Protein AF-A0A517QWK9-F1 (afdb_monomer_lite)

Secondary structure (DSSP, 8-state):
--HHHHHHHHHHHHSS-HHHHHHTT-S-----TT-----HHHHHHHH---SS---------

Organism: NCBI:txid2527980

Sequence (61 aa):
MTTNDLNRAVARATGETVRTIKHRGFGPEEEDESGSYIDWDAVDLRRNTSLFSQPSVNRNP

Foldseek 3Di:
DDPVVVQVVCCVVPVDGPVVCVVVVPDPPPPPPPPDDDPVVVVVVVVPDPPDDDPPPPPDD

Structure (mmCIF, N/CA/C/O backbone):
data_AF-A0A517QWK9-F1
#
_entry.id   AF-A0A517QWK9-F1
#
loop_
_atom_site.group_PDB
_atom_site.id
_atom_site.type_symbol
_atom_site.label_atom_id
_atom_site.label_alt_id
_atom_site.label_comp_id
_atom_site.label_asym_id
_atom_site.label_entity_id
_atom_site.label_seq_id
_atom_site.pdbx_PDB_ins_code
_atom_site.Cartn_x
_atom_site.Cartn_y
_atom_site.Cartn_z
_atom_site.occupancy
_atom_site.B_iso_or_equiv
_atom_site.auth_seq_id
_atom_site.auth_comp_id
_atom_site.auth_asym_id
_atom_site.auth_atom_id
_atom_site.pdbx_PDB_model_num
ATOM 1 N N . MET A 1 1 ? 1.651 10.906 12.809 1.00 66.94 1 MET A N 1
ATOM 2 C CA . MET A 1 1 ? 0.894 9.646 12.970 1.00 66.94 1 MET A CA 1
ATOM 3 C C . MET A 1 1 ? 1.882 8.505 12.834 1.00 66.94 1 MET A C 1
ATOM 5 O O . MET A 1 1 ? 2.619 8.501 11.857 1.00 66.94 1 MET A O 1
ATOM 9 N N . THR A 1 2 ? 1.970 7.608 13.812 1.00 94.06 2 THR A N 1
ATOM 10 C CA . THR A 1 2 ? 2.872 6.445 13.736 1.00 94.06 2 THR A CA 1
ATOM 11 C C . THR A 1 2 ? 2.165 5.240 13.109 1.00 94.06 2 THR A C 1
ATOM 13 O O . THR A 1 2 ? 0.936 5.201 13.049 1.00 94.06 2 THR A O 1
ATOM 16 N N . THR A 1 3 ? 2.915 4.215 12.696 1.00 89.25 3 THR A N 1
ATOM 17 C CA . THR A 1 3 ? 2.345 2.930 12.242 1.00 89.25 3 THR A CA 1
ATOM 18 C C . THR A 1 3 ? 1.446 2.295 13.306 1.00 89.25 3 THR A C 1
ATOM 20 O O . THR A 1 3 ? 0.438 1.668 12.993 1.00 89.25 3 THR A O 1
ATOM 23 N N . ASN A 1 4 ? 1.772 2.493 14.585 1.00 94.12 4 ASN A N 1
ATOM 24 C CA . ASN A 1 4 ? 0.954 2.010 15.693 1.00 94.12 4 ASN A CA 1
ATOM 25 C C . ASN A 1 4 ? -0.375 2.780 15.787 1.00 94.12 4 ASN A C 1
ATOM 27 O O . ASN A 1 4 ? -1.437 2.175 15.932 1.00 94.12 4 ASN A O 1
ATOM 31 N N . ASP A 1 5 ? -0.344 4.104 15.611 1.00 95.31 5 ASP A N 1
ATOM 32 C CA . ASP A 1 5 ? -1.568 4.911 15.557 1.00 95.31 5 ASP A CA 1
ATOM 33 C C . ASP A 1 5 ? -2.464 4.518 14.380 1.00 95.31 5 ASP A C 1
ATOM 35 O O . ASP A 1 5 ? -3.678 4.417 14.560 1.00 95.31 5 ASP A O 1
ATOM 39 N N . LEU A 1 6 ? -1.876 4.227 13.213 1.00 91.44 6 LEU A N 1
ATOM 40 C CA . LEU A 1 6 ? -2.599 3.703 12.052 1.00 91.44 6 LEU A CA 1
ATOM 41 C C . LEU A 1 6 ? -3.277 2.369 12.379 1.00 91.44 6 LEU A C 1
ATOM 43 O O . LEU A 1 6 ? -4.488 2.238 12.215 1.00 91.44 6 LEU A O 1
ATOM 47 N N . ASN A 1 7 ? -2.517 1.398 12.893 1.00 94.19 7 ASN A N 1
ATOM 48 C CA . ASN A 1 7 ? -3.042 0.080 13.248 1.00 94.19 7 ASN A CA 1
ATOM 49 C C . ASN A 1 7 ? -4.191 0.187 14.261 1.00 94.19 7 ASN A C 1
ATOM 51 O O . ASN A 1 7 ? -5.210 -0.491 14.119 1.00 94.19 7 ASN A O 1
ATOM 55 N N . ARG A 1 8 ? -4.056 1.073 15.256 1.00 95.44 8 ARG A N 1
ATOM 56 C CA . ARG A 1 8 ? -5.094 1.326 16.263 1.00 95.44 8 ARG A CA 1
ATOM 57 C C . ARG A 1 8 ? -6.337 1.978 15.657 1.00 95.44 8 ARG A C 1
ATOM 59 O O . ARG A 1 8 ? -7.447 1.612 16.035 1.00 95.44 8 ARG A O 1
ATOM 66 N N . ALA A 1 9 ? -6.174 2.934 14.746 1.00 96.12 9 ALA A N 1
ATOM 67 C CA . ALA A 1 9 ? -7.288 3.594 14.069 1.00 96.12 9 ALA A CA 1
ATOM 68 C C . ALA A 1 9 ? -8.066 2.618 13.174 1.00 96.12 9 ALA A C 1
ATOM 70 O O . ALA A 1 9 ? -9.292 2.563 13.258 1.00 96.12 9 ALA A O 1
ATOM 71 N N . VAL A 1 10 ? -7.360 1.796 12.395 1.00 93.12 10 VAL A N 1
ATOM 72 C CA . VAL A 1 10 ? -7.960 0.768 11.533 1.00 93.12 10 VAL A CA 1
ATOM 73 C C . VAL A 1 10 ? -8.746 -0.249 12.359 1.00 93.12 10 VAL A C 1
ATOM 75 O O . VAL A 1 10 ? -9.915 -0.496 12.063 1.00 93.12 10 VAL A O 1
ATOM 78 N N . ALA A 1 11 ? -8.159 -0.754 13.448 1.00 95.81 11 ALA A N 1
ATOM 79 C CA . ALA A 1 11 ? -8.841 -1.681 14.350 1.00 95.81 11 ALA A CA 1
ATOM 80 C C . ALA A 1 11 ? -10.092 -1.068 14.989 1.00 95.81 11 ALA A C 1
ATOM 82 O O . ALA A 1 11 ? -11.115 -1.736 15.099 1.00 95.81 11 ALA A O 1
ATOM 83 N N . ARG A 1 12 ? -10.046 0.214 15.370 1.00 96.75 12 ARG A N 1
ATOM 84 C CA . ARG A 1 12 ? -11.212 0.915 15.931 1.00 96.75 12 ARG A CA 1
ATOM 85 C C . ARG A 1 12 ? -12.330 1.137 14.915 1.00 96.75 12 ARG A C 1
ATOM 87 O O . ARG A 1 12 ? -13.489 1.069 15.297 1.00 96.75 12 ARG A O 1
ATOM 94 N N . ALA A 1 13 ? -11.992 1.431 13.662 1.00 96.56 13 ALA A N 1
ATOM 95 C CA . ALA A 1 13 ? -12.979 1.735 12.628 1.00 96.56 13 ALA A CA 1
ATOM 96 C C . ALA A 1 13 ? -13.629 0.477 12.032 1.00 96.56 13 ALA A C 1
ATOM 98 O O . ALA A 1 13 ? -14.801 0.508 11.673 1.00 96.56 13 ALA A O 1
ATOM 99 N N . THR A 1 14 ? -12.870 -0.615 11.915 1.00 93.12 14 THR A N 1
ATOM 100 C CA . THR A 1 14 ? -13.291 -1.821 11.177 1.00 93.12 14 THR A CA 1
ATOM 101 C C . THR A 1 14 ? -13.531 -3.036 12.070 1.00 93.12 14 THR A C 1
ATOM 103 O O . THR A 1 14 ? -14.188 -3.981 11.651 1.00 93.12 14 THR A O 1
ATOM 106 N N . GLY A 1 15 ? -12.997 -3.035 13.297 1.00 96.31 15 GLY A N 1
ATOM 107 C CA . GLY A 1 15 ? -12.925 -4.228 14.143 1.00 96.31 15 GLY A CA 1
ATOM 108 C C . GLY A 1 15 ? -11.802 -5.194 13.749 1.00 96.31 15 GLY A C 1
ATOM 109 O O . GLY A 1 15 ? -11.666 -6.250 14.363 1.00 96.31 15 GLY A O 1
ATOM 110 N N . GLU A 1 16 ? -10.979 -4.851 12.753 1.00 95.38 16 GLU A N 1
ATOM 111 C CA . GLU A 1 16 ? -9.996 -5.758 12.160 1.00 95.38 16 GLU A CA 1
ATOM 112 C C . GLU A 1 16 ? -8.580 -5.190 12.181 1.00 95.38 16 GLU A C 1
ATOM 114 O O . GLU A 1 16 ? -8.351 -3.981 12.164 1.00 95.38 16 GLU A O 1
ATOM 119 N N . THR A 1 17 ? -7.585 -6.077 12.1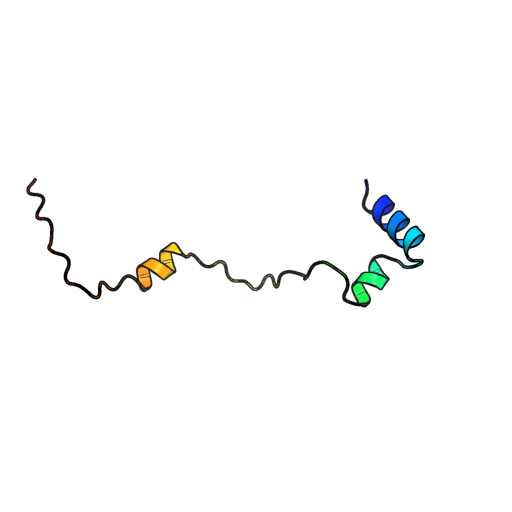94 1.00 94.81 17 THR A N 1
ATOM 120 C CA . THR A 1 17 ? -6.186 -5.651 12.096 1.00 94.81 17 THR A CA 1
ATOM 121 C C . THR A 1 17 ? -5.810 -5.339 10.648 1.00 94.81 17 THR A C 1
ATOM 123 O O . THR A 1 17 ? -6.318 -5.966 9.717 1.00 94.81 17 THR A O 1
ATOM 126 N N . VAL A 1 18 ? -4.829 -4.451 10.449 1.00 92.56 18 VAL A N 1
ATOM 127 C CA . VAL A 1 18 ? -4.241 -4.185 9.119 1.00 92.56 18 VAL A CA 1
ATOM 128 C C . VAL A 1 18 ? -3.750 -5.478 8.455 1.00 92.56 18 VAL A C 1
ATOM 130 O O . VAL A 1 18 ? -3.901 -5.654 7.249 1.00 92.56 18 VAL A O 1
ATOM 133 N N . ARG A 1 19 ? -3.236 -6.436 9.241 1.00 91.44 19 ARG A N 1
ATOM 134 C CA . ARG A 1 19 ? -2.823 -7.756 8.742 1.00 91.44 19 ARG A CA 1
ATOM 135 C C . ARG A 1 19 ? -3.999 -8.546 8.162 1.00 91.44 19 ARG A C 1
ATOM 137 O O . ARG A 1 19 ? -3.849 -9.130 7.092 1.00 91.44 19 ARG A O 1
ATOM 144 N N . THR A 1 20 ? -5.141 -8.562 8.849 1.00 94.69 20 THR A N 1
ATOM 145 C CA . THR A 1 20 ? -6.369 -9.240 8.398 1.00 94.69 20 THR A CA 1
ATOM 146 C C . THR A 1 20 ? -6.884 -8.634 7.096 1.00 94.69 20 THR A C 1
ATO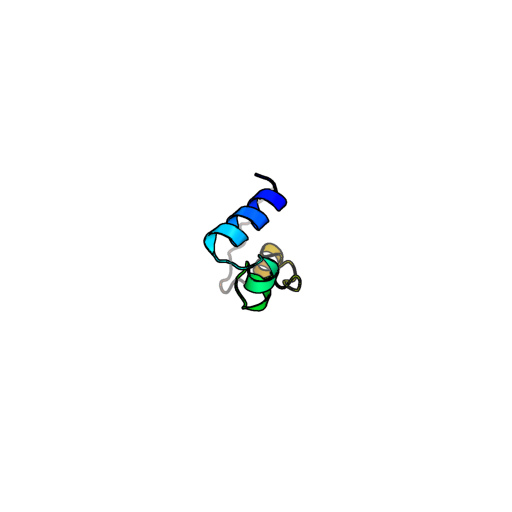M 148 O O . THR A 1 20 ? -7.199 -9.366 6.163 1.00 94.69 20 THR A O 1
ATOM 151 N N . ILE A 1 21 ? -6.903 -7.303 7.011 1.00 92.50 21 ILE A N 1
ATOM 152 C CA . ILE A 1 21 ? -7.316 -6.557 5.815 1.00 92.50 21 ILE A CA 1
ATOM 153 C C . ILE A 1 21 ? -6.390 -6.879 4.632 1.00 92.50 21 ILE A C 1
ATOM 155 O O . ILE A 1 21 ? -6.878 -7.220 3.555 1.00 92.50 21 ILE A O 1
ATOM 159 N N . LYS A 1 22 ? -5.068 -6.914 4.858 1.00 90.94 22 LYS A N 1
ATOM 160 C CA . LYS A 1 22 ? -4.091 -7.328 3.838 1.00 90.94 22 LYS A CA 1
ATOM 161 C C . LYS A 1 22 ? -4.327 -8.761 3.345 1.00 90.94 22 LYS A C 1
ATOM 163 O O . LYS A 1 22 ? -4.285 -9.004 2.147 1.00 90.94 22 LYS A O 1
ATOM 168 N N . HIS A 1 23 ? -4.647 -9.705 4.239 1.00 91.19 23 HIS A N 1
ATOM 169 C CA . HIS A 1 23 ? -4.953 -11.096 3.851 1.00 91.19 23 HIS A CA 1
ATOM 170 C C . HIS A 1 23 ? -6.236 -11.231 3.018 1.00 91.19 23 HIS A C 1
ATOM 172 O O . HIS A 1 23 ? -6.428 -12.247 2.359 1.00 91.19 23 HIS A O 1
ATOM 178 N N . ARG A 1 24 ? -7.112 -10.222 3.034 1.00 91.31 24 ARG A N 1
ATOM 179 C CA . ARG A 1 24 ? -8.312 -10.166 2.189 1.00 91.31 24 ARG A CA 1
ATOM 180 C C . ARG A 1 24 ? -8.064 -9.534 0.821 1.00 91.31 24 ARG A C 1
ATOM 182 O O . ARG A 1 24 ? -9.012 -9.383 0.061 1.00 91.31 24 ARG A O 1
ATOM 189 N N . GLY A 1 25 ? -6.822 -9.159 0.518 1.00 89.38 25 GLY A N 1
ATOM 190 C CA . GLY A 1 25 ? -6.458 -8.521 -0.745 1.00 89.38 25 GLY A CA 1
ATOM 191 C C . GLY A 1 25 ? -6.651 -7.006 -0.757 1.00 89.38 25 GLY A C 1
ATOM 192 O O . GLY A 1 25 ? -6.581 -6.399 -1.817 1.00 89.38 25 GLY A O 1
ATOM 193 N N . PHE A 1 26 ? -6.880 -6.375 0.399 1.00 87.56 26 PHE A N 1
ATOM 194 C CA . PHE A 1 26 ? -6.917 -4.918 0.500 1.00 87.56 26 PHE A CA 1
ATOM 195 C C . PHE A 1 26 ? -5.549 -4.387 0.926 1.00 87.56 26 PHE A C 1
ATOM 197 O O . PHE A 1 26 ? -5.082 -4.626 2.041 1.00 87.56 26 PHE A O 1
ATOM 204 N N . GLY A 1 27 ? -4.918 -3.632 0.042 1.00 83.31 27 GLY A N 1
ATOM 205 C CA . GLY A 1 27 ? -3.622 -3.009 0.257 1.00 83.31 27 GLY A CA 1
ATOM 206 C C . GLY A 1 27 ? -3.114 -2.411 -1.050 1.00 83.31 27 GLY A C 1
ATOM 207 O O . GLY A 1 27 ? -3.746 -2.618 -2.085 1.00 83.31 27 GLY A O 1
ATOM 208 N N . PRO A 1 28 ? -2.009 -1.653 -1.017 1.00 78.06 28 PRO A N 1
ATOM 209 C CA . PRO A 1 28 ? -1.301 -1.343 -2.251 1.00 78.06 28 PRO A CA 1
ATOM 210 C C . PRO A 1 28 ? -0.939 -2.660 -2.947 1.00 78.06 28 PRO A C 1
ATOM 212 O O . PRO A 1 28 ? -0.560 -3.619 -2.266 1.00 78.06 28 PRO A O 1
ATOM 215 N N . GLU A 1 29 ? -1.076 -2.707 -4.274 1.00 76.56 29 GLU A N 1
ATOM 216 C CA . GLU A 1 29 ? -0.425 -3.762 -5.046 1.00 76.56 29 GLU A CA 1
ATOM 217 C C . GLU A 1 29 ? 1.061 -3.709 -4.690 1.00 76.56 29 GLU A C 1
ATOM 219 O O . GLU A 1 29 ? 1.675 -2.638 -4.699 1.00 76.56 29 GLU A O 1
ATOM 224 N N . GLU A 1 30 ? 1.611 -4.845 -4.261 1.00 73.00 30 GLU A N 1
ATOM 225 C CA . GLU A 1 30 ? 3.059 -4.967 -4.187 1.00 73.00 30 GLU A CA 1
ATOM 226 C C . GLU A 1 30 ? 3.512 -4.863 -5.640 1.00 73.00 30 GLU A C 1
ATOM 228 O O . GLU A 1 30 ? 3.158 -5.720 -6.447 1.00 73.00 30 GLU A O 1
ATOM 233 N N . GLU A 1 31 ? 4.159 -3.748 -5.999 1.00 64.56 31 GLU A N 1
ATOM 234 C CA . GLU A 1 31 ? 4.764 -3.616 -7.319 1.00 64.56 31 GLU A CA 1
ATOM 235 C C . GLU A 1 31 ? 5.627 -4.856 -7.524 1.00 64.56 31 GLU A C 1
ATOM 237 O O . GLU A 1 31 ? 6.516 -5.140 -6.718 1.00 64.56 31 GLU A O 1
ATOM 242 N N . ASP A 1 32 ? 5.333 -5.615 -8.577 1.00 64.56 32 ASP A N 1
ATOM 243 C CA . ASP A 1 32 ? 6.210 -6.679 -9.021 1.00 64.56 32 ASP A CA 1
ATOM 244 C C . ASP A 1 32 ? 7.580 -6.036 -9.293 1.00 64.56 32 ASP A C 1
ATOM 246 O O . ASP A 1 32 ? 7.803 -5.433 -10.346 1.00 64.56 32 ASP A O 1
ATOM 250 N N . GLU A 1 33 ? 8.525 -6.169 -8.352 1.00 59.62 33 GLU A N 1
ATOM 251 C CA . GLU A 1 33 ? 9.905 -5.662 -8.474 1.00 59.62 33 GLU A CA 1
ATOM 252 C C . GLU A 1 33 ? 10.622 -6.217 -9.725 1.00 59.62 33 GLU A C 1
ATOM 254 O O . GLU A 1 33 ? 11.709 -5.778 -10.093 1.00 59.62 33 GLU A O 1
ATOM 259 N N . SER A 1 34 ? 10.006 -7.175 -10.423 1.00 62.72 34 SER A N 1
ATOM 260 C CA . SER A 1 34 ? 10.447 -7.725 -11.703 1.00 62.72 34 SER A CA 1
ATOM 261 C C . SER A 1 34 ? 10.230 -6.817 -12.921 1.00 62.72 34 SER A C 1
ATOM 263 O O . SER A 1 34 ? 10.515 -7.233 -14.048 1.00 62.72 34 SER A O 1
ATOM 265 N N . GLY A 1 35 ? 9.756 -5.583 -12.742 1.00 63.47 35 GLY A N 1
ATOM 266 C CA . GLY A 1 35 ? 9.831 -4.566 -13.787 1.00 63.47 35 GLY A CA 1
ATOM 267 C C . GLY 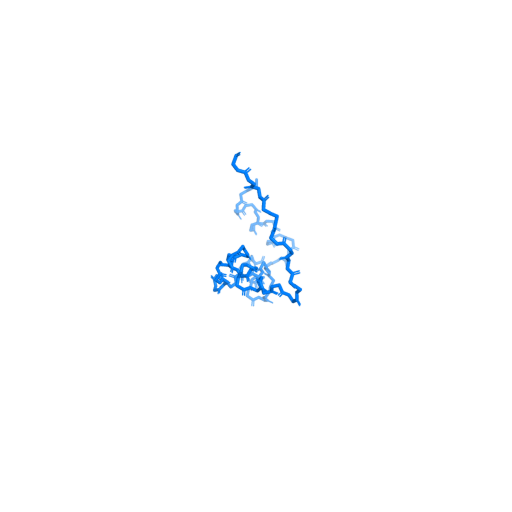A 1 35 ? 11.291 -4.217 -14.080 1.00 63.47 35 GLY A C 1
ATOM 268 O O . GLY A 1 35 ? 11.881 -3.379 -13.407 1.00 63.47 35 GLY A O 1
ATOM 269 N N . SER A 1 36 ? 11.900 -4.857 -15.082 1.00 74.19 36 SER A N 1
ATOM 270 C CA . SER A 1 36 ? 13.236 -4.458 -15.542 1.00 74.19 36 SER A CA 1
ATOM 271 C C . SER A 1 36 ? 13.208 -2.983 -15.935 1.00 74.19 36 SER A C 1
ATOM 273 O O . SER A 1 36 ? 12.347 -2.574 -16.711 1.00 74.19 36 SER A O 1
ATOM 275 N N . TYR A 1 37 ? 14.143 -2.189 -15.410 1.00 80.06 37 TYR A N 1
ATOM 276 C CA . TYR A 1 37 ? 14.276 -0.781 -15.773 1.00 80.06 37 TYR A CA 1
ATOM 277 C C . TYR A 1 37 ? 14.490 -0.662 -17.289 1.00 80.06 37 TYR A C 1
ATOM 279 O O . TYR A 1 37 ? 15.492 -1.143 -17.823 1.00 80.06 37 TYR A O 1
ATOM 287 N N . ILE A 1 38 ? 13.520 -0.069 -17.989 1.00 84.56 38 ILE A N 1
ATOM 288 C CA . ILE A 1 38 ? 13.588 0.147 -19.436 1.00 84.56 38 ILE A CA 1
ATOM 289 C C . ILE A 1 38 ? 14.236 1.507 -19.679 1.00 84.56 38 ILE A C 1
ATOM 291 O O . ILE A 1 38 ? 13.657 2.543 -19.358 1.00 84.56 38 ILE A O 1
ATOM 295 N N . ASP A 1 39 ? 15.419 1.492 -20.289 1.00 85.56 39 ASP A N 1
ATOM 296 C CA . ASP A 1 39 ? 16.016 2.681 -20.891 1.00 85.56 39 ASP A CA 1
ATOM 297 C C . ASP A 1 39 ? 15.277 2.996 -22.203 1.00 85.56 39 ASP A C 1
ATOM 299 O O . ASP A 1 39 ? 15.505 2.367 -23.244 1.00 85.56 39 ASP A O 1
ATOM 303 N N . TRP A 1 40 ? 14.336 3.938 -22.125 1.00 87.31 40 TRP A N 1
ATOM 304 C CA . TRP A 1 40 ? 13.538 4.367 -23.271 1.00 87.31 40 TRP A CA 1
ATOM 305 C C . TRP A 1 40 ? 14.392 5.007 -24.370 1.00 87.31 40 TRP A C 1
ATOM 307 O O . TRP A 1 40 ? 14.101 4.773 -25.543 1.00 87.31 40 TRP A O 1
ATOM 317 N N . ASP A 1 41 ? 15.491 5.686 -24.026 1.00 85.62 41 ASP A N 1
ATOM 318 C CA . ASP A 1 41 ? 16.400 6.277 -25.015 1.00 85.62 41 ASP A CA 1
ATOM 319 C C . ASP A 1 41 ? 17.075 5.173 -25.843 1.00 85.62 41 ASP A C 1
ATOM 321 O O . ASP A 1 41 ? 17.166 5.259 -27.073 1.00 85.62 41 ASP A O 1
ATOM 325 N N . ALA A 1 42 ? 17.492 4.079 -25.196 1.00 85.44 42 ALA A N 1
ATOM 326 C CA . ALA A 1 42 ? 18.070 2.926 -25.884 1.00 85.44 42 ALA A CA 1
ATOM 327 C C . ALA A 1 42 ? 17.050 2.182 -26.765 1.00 85.44 42 ALA A C 1
ATOM 329 O O . ALA A 1 42 ? 17.400 1.699 -27.850 1.00 85.44 42 ALA A O 1
ATOM 330 N N . VAL A 1 43 ? 15.795 2.063 -26.319 1.00 86.31 43 VAL A N 1
ATOM 331 C CA .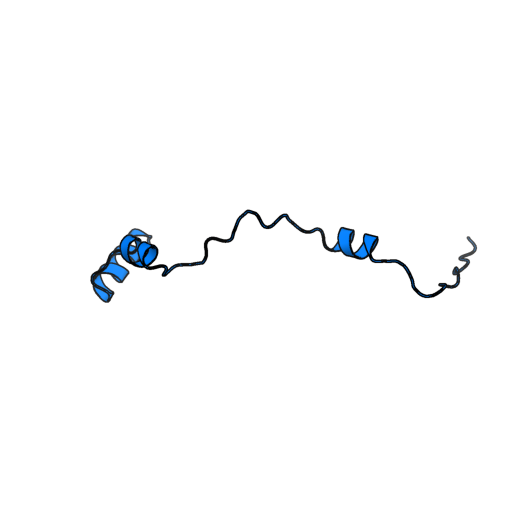 VAL A 1 43 ? 14.712 1.447 -27.106 1.00 86.31 43 VAL A CA 1
ATOM 332 C C . VAL A 1 43 ? 14.394 2.288 -28.338 1.00 86.31 43 VAL A C 1
ATOM 334 O O . VAL A 1 43 ? 14.299 1.740 -29.441 1.00 86.31 43 VAL A O 1
ATOM 337 N N . ASP A 1 44 ? 14.276 3.601 -28.175 1.00 83.62 44 ASP A N 1
ATOM 338 C CA . ASP A 1 44 ? 13.974 4.514 -29.271 1.00 83.62 44 ASP A CA 1
ATOM 339 C C . ASP A 1 44 ? 15.125 4.582 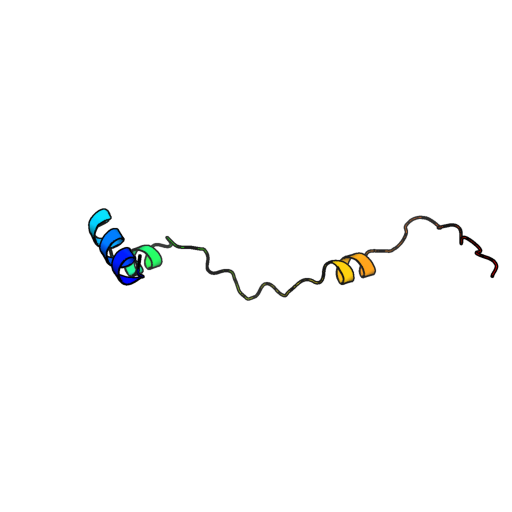-30.272 1.00 83.62 44 ASP A C 1
ATOM 341 O O . ASP A 1 44 ? 14.882 4.510 -31.476 1.00 83.62 44 ASP A O 1
ATOM 345 N N . LEU A 1 45 ? 16.380 4.571 -29.815 1.00 83.75 45 LEU A N 1
ATOM 346 C CA . LEU A 1 45 ? 17.547 4.497 -30.696 1.00 83.75 45 LEU A CA 1
ATOM 347 C C . LEU A 1 45 ? 17.552 3.222 -31.553 1.00 83.75 45 LEU A C 1
ATOM 349 O O . LEU A 1 45 ? 17.831 3.285 -32.750 1.00 83.75 45 LEU A O 1
ATOM 353 N N . ARG A 1 46 ? 17.206 2.066 -30.970 1.00 79.25 46 ARG A N 1
ATOM 354 C CA . ARG A 1 46 ? 17.080 0.795 -31.713 1.00 79.25 46 ARG A CA 1
ATOM 355 C C . ARG A 1 46 ? 15.944 0.830 -32.731 1.00 79.25 46 ARG A C 1
ATOM 357 O O . ARG A 1 46 ? 16.043 0.193 -33.777 1.00 79.25 46 ARG A O 1
ATOM 364 N N . ARG A 1 47 ? 14.861 1.543 -32.417 1.00 78.00 47 ARG A N 1
ATOM 365 C CA . ARG A 1 47 ? 13.704 1.728 -33.303 1.00 78.00 47 ARG A CA 1
ATOM 366 C C . ARG A 1 47 ? 13.916 2.822 -34.343 1.00 78.00 47 ARG A C 1
ATOM 368 O O . ARG A 1 47 ? 13.148 2.864 -35.299 1.00 78.00 47 ARG A O 1
ATOM 375 N N . ASN A 1 48 ? 14.941 3.662 -34.198 1.00 71.19 48 ASN A N 1
ATOM 376 C CA . ASN A 1 48 ? 15.225 4.800 -35.069 1.00 71.19 48 ASN A CA 1
ATOM 377 C C . ASN A 1 48 ? 15.801 4.364 -36.430 1.00 71.19 48 ASN A C 1
ATOM 379 O O . ASN A 1 48 ? 16.911 4.719 -36.824 1.00 71.19 48 ASN A O 1
ATOM 383 N N . THR A 1 49 ? 15.034 3.561 -37.163 1.00 65.75 49 THR A N 1
ATOM 384 C CA . THR A 1 49 ? 15.235 3.326 -38.590 1.00 65.75 49 THR A CA 1
ATOM 385 C C . THR A 1 49 ? 14.433 4.379 -39.334 1.00 65.75 49 THR A C 1
ATOM 387 O O . THR A 1 49 ? 13.204 4.343 -39.372 1.00 65.75 49 THR A O 1
ATOM 390 N N . SER A 1 50 ? 15.131 5.355 -39.913 1.00 63.62 50 SER A N 1
ATOM 391 C CA . SER A 1 50 ? 14.485 6.355 -40.756 1.00 63.62 50 SER A CA 1
ATOM 392 C C . SER A 1 50 ? 13.871 5.665 -41.976 1.00 63.62 50 SER A C 1
ATOM 394 O O . SER A 1 50 ? 14.592 5.139 -42.821 1.00 63.62 50 SER A O 1
ATOM 396 N N . LEU A 1 51 ? 12.540 5.685 -42.089 1.00 68.38 51 LEU A N 1
ATOM 397 C CA . LEU A 1 51 ? 11.825 5.205 -43.282 1.00 68.38 51 LEU A CA 1
ATOM 398 C C . LEU A 1 51 ? 12.048 6.110 -44.504 1.00 68.38 51 LEU A C 1
ATOM 400 O O . LEU A 1 51 ? 11.668 5.760 -45.620 1.00 68.38 51 LEU A O 1
ATOM 404 N N . PHE A 1 52 ? 12.662 7.274 -44.295 1.00 71.56 52 PHE A N 1
ATOM 405 C CA . PHE A 1 52 ? 12.909 8.272 -45.322 1.00 71.56 52 PHE A CA 1
ATOM 406 C C . PHE A 1 52 ? 14.401 8.587 -45.416 1.00 71.56 52 PHE A C 1
ATOM 408 O O . PHE A 1 52 ? 15.102 8.686 -44.408 1.00 71.56 52 PHE A O 1
ATOM 415 N N . SER A 1 53 ? 14.896 8.773 -46.638 1.00 67.56 53 SER A N 1
ATOM 416 C CA . SER A 1 53 ? 16.258 9.255 -46.853 1.00 67.56 53 SER A CA 1
ATOM 417 C C . SER A 1 53 ? 16.358 10.691 -46.339 1.00 67.56 53 SER A C 1
ATOM 419 O O . SER A 1 53 ? 15.668 11.578 -46.843 1.00 67.56 53 SER A O 1
ATOM 421 N N . GLN A 1 54 ? 17.176 10.917 -45.310 1.00 67.56 54 GLN A N 1
ATOM 422 C CA . GLN A 1 54 ? 17.464 12.271 -44.852 1.00 67.56 54 GLN A CA 1
ATOM 423 C C . GLN A 1 54 ? 18.602 12.850 -45.701 1.00 67.56 54 GLN A C 1
ATOM 425 O O . GLN A 1 54 ? 19.652 12.213 -45.809 1.00 67.56 54 GLN A O 1
ATOM 430 N N . PRO A 1 55 ? 18.426 14.033 -46.315 1.00 65.81 55 PRO A N 1
ATOM 431 C CA . PRO A 1 55 ? 19.502 14.674 -47.051 1.00 65.81 55 PRO A CA 1
ATOM 432 C C . PRO A 1 55 ? 20.619 15.050 -46.075 1.00 65.81 55 PRO A C 1
ATOM 434 O O . PRO A 1 55 ? 20.391 15.747 -45.085 1.00 65.81 55 PRO A O 1
ATOM 437 N N . SER A 1 56 ? 21.836 14.586 -46.352 1.00 64.62 56 SER A N 1
ATOM 438 C CA . SER A 1 56 ? 23.022 14.936 -45.579 1.00 64.62 56 SER A CA 1
ATOM 439 C C . SER A 1 56 ? 23.252 16.441 -45.701 1.00 64.62 56 SER A C 1
ATOM 441 O O . SER A 1 56 ? 23.642 16.940 -46.758 1.00 64.62 56 SER A O 1
ATOM 443 N N . VAL A 1 57 ? 23.001 17.185 -44.623 1.00 66.38 57 VAL A N 1
ATOM 444 C CA . VAL A 1 57 ? 23.412 18.588 -44.543 1.00 66.38 57 VAL A CA 1
ATOM 445 C C . VAL A 1 57 ? 24.935 18.600 -44.514 1.00 66.38 57 VAL A C 1
ATOM 447 O O . VAL A 1 57 ? 25.562 18.317 -43.496 1.00 66.38 57 VAL A O 1
ATOM 450 N N . ASN A 1 58 ? 25.526 18.894 -45.668 1.00 58.25 58 ASN A N 1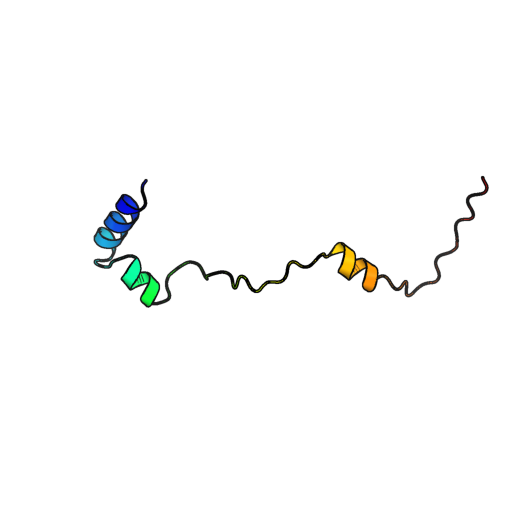
ATOM 451 C CA . ASN A 1 58 ? 26.958 19.060 -45.828 1.00 58.25 58 ASN A CA 1
ATOM 452 C C . ASN A 1 58 ? 27.358 20.385 -45.158 1.00 58.25 58 ASN A C 1
ATOM 454 O O . ASN A 1 58 ? 27.331 21.447 -45.781 1.00 58.25 58 ASN A O 1
ATOM 458 N N . ARG A 1 59 ? 27.639 20.351 -43.851 1.00 59.56 59 ARG A N 1
ATOM 459 C CA . ARG A 1 59 ? 28.308 21.463 -43.167 1.00 59.56 59 ARG A CA 1
ATOM 460 C C . ARG A 1 59 ? 29.783 21.407 -43.551 1.00 59.56 59 ARG A C 1
ATOM 462 O O . ARG A 1 59 ? 30.547 20.645 -42.970 1.00 59.56 59 ARG A O 1
ATOM 469 N N . ASN A 1 60 ? 30.136 22.187 -44.568 1.00 55.53 60 ASN A N 1
ATOM 470 C CA . ASN A 1 60 ? 31.527 22.495 -44.881 1.00 55.53 60 ASN A CA 1
ATOM 471 C C . ASN A 1 60 ? 32.164 23.237 -43.678 1.00 55.53 60 ASN A C 1
ATOM 473 O O . ASN A 1 60 ? 31.431 23.963 -42.997 1.00 55.53 60 ASN A O 1
ATOM 477 N N . PRO A 1 61 ? 33.462 23.014 -43.403 1.00 60.62 61 PRO A N 1
ATOM 478 C CA . PRO A 1 61 ? 34.133 23.383 -42.153 1.00 60.62 61 PRO A CA 1
ATOM 479 C C . PRO A 1 61 ? 34.251 24.891 -41.919 1.00 60.62 61 PRO A C 1
ATOM 481 O O . PRO A 1 61 ? 34.321 25.651 -42.912 1.00 60.62 61 PRO A O 1
#

pLDDT: mean 80.76, std 12.87, range [55.53, 96.75]

Radius of gyration: 26.73 Å; chains: 1; bounding box: 47×34×63 Å